Protein 4BGJ (pdb70)

B-factor: mean 74.87, std 18.98, range [46.46, 148.09]

Solvent-accessible surface area: 6848 Å² total; per-residue (Å²): 165,80,59,0,46,27,8,57,8,43,0,58,108,12,54,92,41,117,111,79,38,27,5,0,0,0,56,3,77,30,70,24,138,109,140,89,56,69,144,54,47,8,102,28,116,8,88,12,0,25,37,0,29,66,78,0,40,149,164,66,33,77,10,122,74,3,105,16,40,111,112,80,102,94,45,81,81,71,79,138,23,1,117,69,44,57,122,77,0,40,92,8,0,72,82,0,3,113,40,115,67,0,34,96,6,101,48,0,3,61,0,0,32,66,191,110,8,118

Nearest PDB structures (foldseek):
  4bgj-assembly1_A  TM=1.009E+00  e=4.489E-23  Homo sapiens
  4pqp-assembly3_C  TM=9.888E-01  e=1.144E-15  Homo sapiens
  4pqp-assembly2_B  TM=9.852E-01  e=3.452E-15  Homo sapiens
  4pqp-assembly1_A  TM=9.563E-01  e=9.519E-16  Homo sapiens
  3iq2-assembly2_B  TM=7.621E-01  e=2.137E-06  Homo sapiens

Foldseek 3Di:
DFFLLQKAKAQPFWDPPPVPAIWTKMKIWHRPDDVGTDIDIATHHPQLLVLLQVVCCVVPNHDPVADQPDDDPPDDPDRVVCVVCRVSSRVNLNVQSNPPSCRPPPSNVVVGDPDNSD

InterPro domains:
  IPR001683 Phox homology [PF00787] (605-685)
  IPR001683 Phox homology [PS50195] (570-690)
  IPR001683 Phox homology [SM00312] (567-686)
  IPR003114 Phox-associated domain [PF02194] (130-298)
  IPR003114 Phox-associated domain [PS51207] (130-304)
  IPR003114 Phox-associated domain [SM00313] (130-304)
  IPR013937 Sortin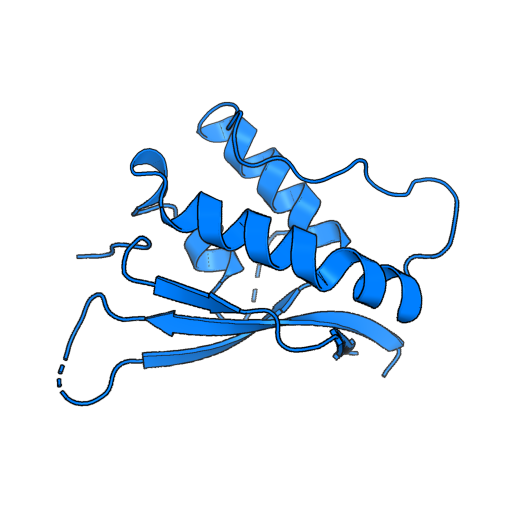g nexin, C-terminal [PF08628] (807-910)
  IPR016137 RGS domain [PF00615] (337-464)
  IPR016137 RGS domain [PS50132] (336-468)
  IPR016137 RGS domain [SM00315] (336-468)
  IPR036305 RGS domain superfamily [SSF48097] (328-473)
  IPR036871 PX domain superfamily [G3DSA:3.30.1520.10] (557-702)
  IPR036871 PX domain superfamily [SSF64268] (557-691)
  IPR037436 Sorting nexin-14, PX domain [cd06877] (564-686)
  IPR037892 SNX14, RGS domain [cd08722] (340-466)
  IPR044926 RGS, subdomain 2 [G3DSA:1.10.167.10] (323-478)

Structure (mmCIF, N/CA/C/O backbone):
data_4BGJ
#
_entry.id   4BGJ
#
_cell.length_a   88.611
_cell.length_b   88.611
_cell.length_c   73.082
_cell.angle_alpha   90.00
_cell.angle_beta   90.00
_cell.angle_gamma   90.00
#
_symmetry.space_group_name_H-M   'I 41'
#
loop_
_entity.id
_entity.type
_entity.pdbx_description
1 polymer 'SORTING NEXIN-14'
2 water water
#
loop_
_atom_site.group_PDB
_atom_site.id
_atom_site.type_symbol
_atom_site.label_atom_id
_atom_site.label_alt_id
_atom_site.label_comp_id
_atom_site.label_asym_id
_atom_site.label_entity_id
_atom_site.label_seq_id
_atom_site.pdbx_PDB_ins_code
_atom_site.Cartn_x
_atom_site.Cartn_y
_atom_site.Cartn_z
_atom_site.occupancy
_atom_site.B_iso_or_equiv
_atom_site.auth_seq_id
_atom_site.auth_comp_id
_atom_site.auth_asym_id
_atom_site.auth_atom_id
_atom_site.pdbx_PDB_model_num
ATOM 1 N N . PRO A 1 4 ? 7.190 14.119 -8.015 1.00 101.39 506 PRO A N 1
ATOM 2 C CA . PRO A 1 4 ? 8.385 13.902 -8.840 1.00 105.07 506 PRO A CA 1
ATOM 3 C C . PRO A 1 4 ? 8.960 12.487 -8.674 1.00 106.49 506 PRO A C 1
ATOM 4 O O . PRO A 1 4 ? 9.556 12.179 -7.639 1.00 110.46 506 PRO A O 1
ATOM 8 N N . ARG A 1 5 ? 8.786 11.641 -9.691 1.00 90.71 507 ARG A N 1
ATOM 9 C CA . ARG A 1 5 ? 9.090 10.212 -9.563 1.00 86.29 507 ARG A CA 1
ATOM 10 C C . ARG A 1 5 ? 10.578 9.905 -9.368 1.00 82.96 507 ARG A C 1
ATOM 11 O O . ARG A 1 5 ? 11.431 10.416 -10.097 1.00 77.10 507 ARG A O 1
ATOM 19 N N . ASN A 1 6 ? 10.860 9.040 -8.392 1.00 78.32 508 ASN A N 1
ATOM 20 C CA . ASN A 1 6 ? 12.221 8.648 -8.041 1.00 75.01 508 ASN A CA 1
ATOM 21 C C . ASN A 1 6 ? 12.279 7.182 -7.597 1.00 68.54 508 ASN A C 1
ATOM 22 O O . ASN A 1 6 ? 11.943 6.853 -6.456 1.00 65.34 508 ASN A O 1
ATOM 27 N N . LEU A 1 7 ? 12.733 6.309 -8.492 1.00 67.66 509 LEU A N 1
ATOM 28 C CA . LEU A 1 7 ? 12.724 4.870 -8.222 1.00 68.63 509 LEU A CA 1
ATOM 29 C C . LEU A 1 7 ? 13.741 4.456 -7.154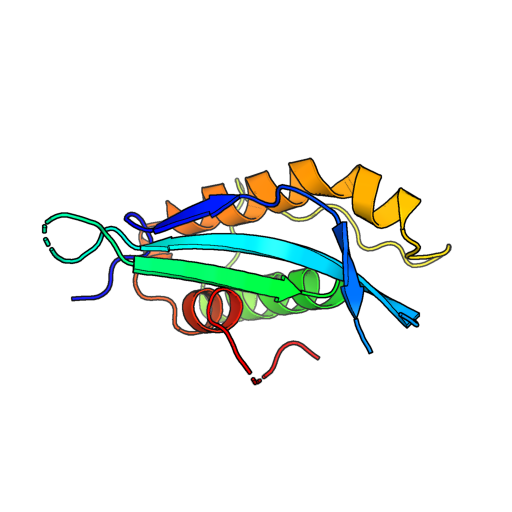 1.00 72.10 509 LEU A C 1
ATOM 30 O O . LEU A 1 7 ? 13.594 3.407 -6.524 1.00 71.74 509 LEU A O 1
ATOM 35 N N . ALA A 1 8 ? 14.750 5.289 -6.923 1.00 72.93 510 ALA A N 1
ATOM 36 C CA . ALA A 1 8 ? 15.706 5.040 -5.839 1.00 73.77 510 ALA A CA 1
ATOM 37 C C . ALA A 1 8 ? 15.022 5.051 -4.476 1.00 72.68 510 ALA A C 1
ATOM 38 O O . ALA A 1 8 ? 15.546 4.485 -3.517 1.00 71.92 510 ALA A O 1
ATOM 40 N N . ALA A 1 9 ? 13.864 5.707 -4.393 1.00 71.55 511 ALA A N 1
ATOM 41 C CA . ALA A 1 9 ? 13.057 5.705 -3.179 1.00 75.34 511 ALA A CA 1
ATOM 42 C C . ALA A 1 9 ? 12.001 4.591 -3.187 1.00 74.78 511 ALA A C 1
ATOM 43 O O . ALA A 1 9 ? 11.060 4.629 -2.392 1.00 73.57 511 ALA A O 1
ATOM 45 N N . TRP A 1 10 ? 12.153 3.614 -4.085 1.00 70.47 512 TRP A N 1
ATOM 46 C CA . TRP A 1 10 ? 11.302 2.420 -4.101 1.00 67.83 512 TRP A CA 1
ATOM 47 C C . TRP A 1 10 ? 12.107 1.233 -3.584 1.00 70.65 512 TRP A C 1
ATOM 48 O O . TRP A 1 10 ? 13.189 0.955 -4.091 1.00 79.92 512 TRP A O 1
ATOM 59 N N . LYS A 1 11 ? 11.577 0.534 -2.585 1.00 68.78 513 LYS A N 1
ATOM 60 C CA . LYS A 1 11 ? 12.202 -0.674 -2.068 1.00 66.98 513 LYS A CA 1
ATOM 61 C C . LYS A 1 11 ? 11.373 -1.851 -2.561 1.00 65.17 513 LYS A C 1
ATOM 62 O O . LYS A 1 11 ? 10.145 -1.814 -2.475 1.00 61.90 513 LYS A O 1
ATOM 64 N N . ILE A 1 12 ? 12.031 -2.886 -3.086 1.00 53.76 514 ILE A N 1
ATOM 65 C CA . ILE A 1 12 ? 11.325 -4.101 -3.493 1.00 52.40 514 ILE A CA 1
ATOM 66 C C . ILE A 1 12 ? 11.954 -5.347 -2.927 1.00 53.03 514 ILE A C 1
ATOM 67 O O . ILE A 1 12 ? 13.137 -5.371 -2.595 1.00 57.06 514 ILE A O 1
ATOM 72 N N . SER A 1 13 ? 11.154 -6.403 -2.872 1.00 55.46 515 SER A N 1
ATOM 73 C CA . SER A 1 13 ? 11.657 -7.725 -2.548 1.00 55.69 515 SER A CA 1
ATOM 74 C C . SER A 1 13 ? 10.814 -8.761 -3.267 1.00 55.78 515 SER A C 1
ATOM 75 O O . SER A 1 13 ? 9.671 -8.495 -3.633 1.00 65.16 515 SER A O 1
ATOM 78 N N . ILE A 1 14 ? 11.399 -9.937 -3.467 1.00 54.75 516 ILE A N 1
ATOM 79 C CA . ILE A 1 14 ? 10.709 -11.079 -4.038 1.00 52.81 516 ILE A CA 1
ATOM 80 C C . ILE A 1 14 ? 10.636 -12.160 -2.957 1.00 51.77 516 ILE A C 1
ATOM 81 O O . ILE A 1 14 ? 11.528 -13.005 -2.864 1.00 61.11 516 ILE A O 1
ATOM 86 N N . PRO A 1 15 ? 9.592 -12.124 -2.113 1.00 48.72 517 PRO A N 1
ATOM 87 C CA . PRO A 1 15 ? 9.581 -12.996 -0.923 1.00 51.74 517 PRO A CA 1
ATOM 88 C C . PRO A 1 15 ? 9.291 -14.461 -1.231 1.00 56.66 517 PRO A C 1
ATOM 89 O O . PRO A 1 15 ? 9.679 -15.334 -0.459 1.00 63.63 517 PRO A O 1
ATOM 93 N N . TYR A 1 16 ? 8.639 -14.728 -2.357 1.00 55.54 518 TYR A N 1
ATOM 94 C CA . TYR A 1 16 ? 8.324 -16.100 -2.740 1.00 57.66 518 TYR A CA 1
ATOM 95 C C . TYR A 1 16 ? 7.921 -16.209 -4.196 1.00 57.10 518 TYR A C 1
ATOM 96 O O . TYR A 1 16 ? 7.700 -15.202 -4.869 1.00 51.93 518 TYR A O 1
ATOM 105 N N . VAL A 1 17 ? 7.835 -17.453 -4.657 1.00 57.12 519 VAL A N 1
ATOM 106 C CA . VAL A 1 17 ? 7.333 -17.791 -5.982 1.00 56.97 519 VAL A CA 1
ATOM 107 C C . VAL A 1 17 ? 5.913 -18.334 -5.842 1.00 55.04 519 VAL A C 1
ATOM 108 O O . VAL A 1 17 ? 5.643 -19.120 -4.943 1.00 61.40 519 VAL A O 1
ATOM 112 N N . ASP A 1 18 ? 5.023 -17.921 -6.741 1.00 56.04 520 ASP A N 1
ATOM 113 C CA . ASP A 1 18 ? 3.593 -18.255 -6.666 1.00 59.53 520 ASP A CA 1
ATOM 114 C C . ASP A 1 18 ? 3.196 -18.887 -8.002 1.00 59.25 520 ASP A C 1
ATOM 115 O O . ASP A 1 18 ? 4.076 -19.194 -8.803 1.00 63.71 520 ASP A O 1
ATOM 120 N N . PHE A 1 19 ? 1.893 -19.086 -8.232 1.00 69.54 521 PHE A N 1
ATOM 121 C CA . PHE A 1 19 ? 1.349 -19.541 -9.535 1.00 79.90 521 PHE A CA 1
ATOM 122 C C . PHE A 1 19 ? 0.205 -18.641 -10.040 1.00 85.81 521 PHE A C 1
ATOM 123 O O . PHE A 1 19 ? -0.575 -18.130 -9.240 1.00 89.20 521 PHE A O 1
ATOM 131 N N . PHE A 1 20 ? 0.111 -18.464 -11.362 1.00 90.05 522 PHE A N 1
ATOM 132 C CA . PHE A 1 20 ? -0.956 -17.661 -11.998 1.00 96.48 522 PHE A CA 1
ATOM 133 C C . PHE A 1 20 ? -1.718 -18.478 -13.042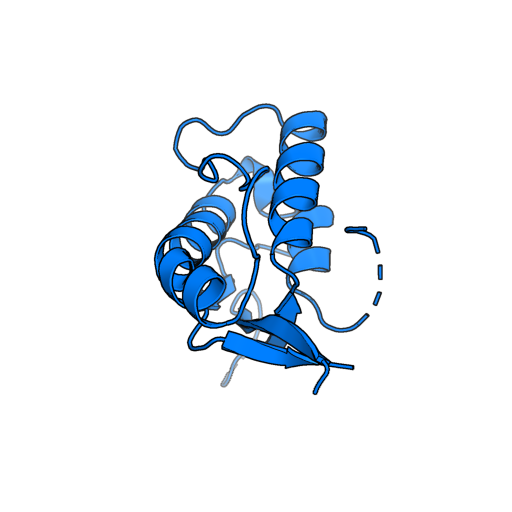 1.00 102.63 522 PHE A C 1
ATOM 134 O O . PHE A 1 20 ? -1.366 -19.628 -13.316 1.00 81.84 522 PHE A O 1
ATOM 136 N N . GLU A 1 21 ? -2.760 -17.865 -13.614 1.00 124.30 523 GLU A N 1
ATOM 137 C CA . GLU A 1 21 ? -3.610 -18.475 -14.656 1.00 120.62 523 GLU A CA 1
ATOM 138 C C . GLU A 1 21 ? -4.286 -19.762 -14.190 1.00 117.55 523 GLU A C 1
ATOM 139 O O . GLU A 1 21 ? -5.203 -19.730 -13.371 1.00 113.22 523 GLU A O 1
ATOM 141 N N . GLU A 1 32 ? -3.796 -21.804 -11.505 1.00 145.88 534 GLU A N 1
ATOM 142 C CA . GLU A 1 32 ? -2.624 -22.541 -11.037 1.00 135.91 534 GLU A CA 1
ATOM 143 C C . GLU A 1 32 ? -1.978 -23.352 -12.174 1.00 132.27 534 GLU A C 1
ATOM 144 O O . GLU A 1 32 ? -2.123 -24.575 -12.225 1.00 124.10 534 GLU A O 1
ATOM 146 N N . ARG A 1 33 ? -1.267 -22.662 -13.073 1.00 126.23 535 ARG A N 1
ATOM 147 C CA . ARG A 1 33 ? -0.622 -23.297 -14.236 1.00 110.99 535 ARG A CA 1
ATOM 148 C C . ARG A 1 33 ? 0.798 -22.769 -14.519 1.00 101.90 535 ARG A C 1
ATOM 149 O O . ARG A 1 33 ? 1.721 -23.567 -14.677 1.00 101.02 535 ARG A O 1
ATOM 151 N N . ILE A 1 34 ? 0.972 -21.444 -14.590 1.00 93.85 536 ILE A N 1
ATOM 152 C CA . ILE A 1 34 ? 2.290 -20.829 -14.858 1.00 91.45 536 ILE A CA 1
ATOM 153 C C . ILE A 1 34 ? 2.930 -20.252 -13.590 1.00 80.92 536 ILE A C 1
ATOM 154 O O . ILE A 1 34 ? 2.295 -19.466 -12.895 1.00 83.39 536 ILE A O 1
ATOM 156 N N . PRO A 1 35 ? 4.192 -20.629 -13.286 1.00 83.39 537 PRO A N 1
ATOM 157 C CA . PRO A 1 35 ? 4.877 -20.069 -12.109 1.00 71.49 537 PRO A CA 1
ATOM 158 C C . PRO A 1 35 ? 5.387 -18.647 -12.319 1.00 73.17 537 PRO A C 1
ATOM 159 O O . PRO A 1 35 ? 5.815 -18.294 -13.427 1.00 63.90 537 PRO A O 1
ATOM 163 N N . VAL A 1 36 ? 5.342 -17.846 -11.250 1.00 67.04 538 VAL A N 1
ATOM 164 C CA . VAL A 1 36 ? 5.688 -16.429 -11.316 1.00 56.24 538 VAL A CA 1
ATOM 165 C C . VAL A 1 36 ? 6.353 -15.939 -10.044 1.00 55.99 538 VAL A C 1
ATOM 166 O O . VAL A 1 36 ? 6.072 -16.424 -8.955 1.00 64.96 538 VAL A O 1
ATOM 170 N N . PHE A 1 37 ? 7.228 -14.956 -10.200 1.00 52.29 539 PHE A N 1
ATOM 171 C CA . PHE A 1 37 ? 7.818 -14.281 -9.073 1.00 53.73 539 PHE A CA 1
ATOM 172 C C . PHE A 1 37 ? 6.830 -13.258 -8.537 1.00 60.72 539 PHE A C 1
ATOM 173 O O . PHE A 1 37 ? 6.248 -12.495 -9.303 1.00 57.08 539 PHE A O 1
ATOM 181 N N . CYS A 1 38 ? 6.657 -13.240 -7.221 1.00 53.85 540 CYS A N 1
ATOM 182 C CA . CYS A 1 38 ? 5.823 -12.251 -6.572 1.00 50.66 540 CYS A CA 1
ATOM 183 C C . CYS A 1 38 ? 6.731 -11.156 -6.087 1.00 53.39 540 CYS A C 1
ATOM 184 O O . CYS A 1 38 ? 7.585 -11.409 -5.254 1.00 57.90 540 CYS A O 1
ATOM 187 N N . ILE A 1 39 ? 6.545 -9.942 -6.600 1.00 57.48 541 ILE A N 1
ATOM 188 C CA . ILE A 1 39 ? 7.399 -8.810 -6.249 1.00 55.38 541 ILE A CA 1
ATOM 189 C C . ILE A 1 39 ? 6.600 -7.864 -5.361 1.00 58.96 541 ILE A C 1
ATOM 190 O O . ILE A 1 39 ? 5.583 -7.317 -5.799 1.00 60.96 541 ILE A O 1
ATOM 195 N N . ASP A 1 40 ? 7.037 -7.709 -4.111 1.00 60.04 542 ASP A N 1
ATOM 196 C CA . ASP A 1 40 ? 6.468 -6.710 -3.201 1.00 61.82 542 ASP A CA 1
ATOM 197 C C . ASP A 1 40 ? 7.153 -5.390 -3.505 1.00 62.24 542 ASP A C 1
ATOM 198 O O . ASP A 1 40 ? 8.384 -5.324 -3.568 1.00 56.13 542 ASP A O 1
ATOM 203 N N . VAL A 1 41 ? 6.353 -4.344 -3.671 1.00 55.02 543 VAL A N 1
ATOM 204 C CA . VAL A 1 41 ? 6.876 -3.018 -3.924 1.00 56.87 543 VAL A CA 1
ATOM 205 C C . VAL A 1 41 ? 6.465 -2.068 -2.799 1.00 62.31 543 VAL A C 1
ATOM 206 O O . VAL A 1 41 ? 5.336 -2.138 -2.297 1.00 59.48 543 VAL A O 1
ATOM 210 N N . GLU A 1 42 ? 7.418 -1.234 -2.374 1.00 60.77 544 GLU A N 1
ATOM 211 C CA . GLU A 1 42 ? 7.177 -0.116 -1.453 1.00 66.51 544 GLU A CA 1
ATOM 212 C C . GLU A 1 42 ? 7.626 1.159 -2.149 1.00 65.01 544 GLU A C 1
ATOM 213 O O . GLU A 1 42 ? 8.732 1.209 -2.686 1.00 62.91 544 GLU A O 1
ATOM 219 N N . ARG A 1 43 ? 6.781 2.184 -2.124 1.00 66.89 545 ARG A N 1
ATOM 220 C CA . ARG A 1 43 ? 7.071 3.458 -2.781 1.00 68.77 545 ARG A CA 1
ATOM 221 C C . ARG A 1 43 ? 7.208 4.593 -1.754 1.00 72.27 545 ARG A C 1
ATOM 222 O O . ARG A 1 43 ? 6.212 4.998 -1.142 1.00 71.36 545 ARG A O 1
ATOM 230 N N . ASN A 1 44 ? 8.435 5.095 -1.570 1.00 79.64 546 ASN A N 1
ATOM 231 C CA . ASN A 1 44 ? 8.736 6.103 -0.536 1.00 92.41 546 ASN A CA 1
ATOM 232 C C . ASN A 1 44 ? 9.097 7.483 -1.099 1.00 104.00 546 ASN A C 1
ATOM 233 O O . ASN A 1 44 ? 9.683 8.306 -0.394 1.00 110.16 546 ASN A O 1
ATOM 238 N N . ASP A 1 45 ? 8.739 7.746 -2.354 1.00 107.25 547 ASP A N 1
ATOM 239 C CA . ASP A 1 45 ? 9.027 9.047 -2.968 1.00 106.28 547 ASP A CA 1
ATOM 240 C C . ASP A 1 45 ? 7.875 10.052 -2.793 1.00 111.31 547 ASP A C 1
ATOM 241 O O . ASP A 1 45 ? 7.751 10.993 -3.580 1.00 106.05 547 ASP A O 1
ATOM 246 N N . ARG A 1 46 ? 7.051 9.852 -1.756 1.00 120.02 548 ARG A N 1
ATOM 247 C CA . ARG A 1 46 ? 5.873 10.694 -1.479 1.00 126.05 548 ARG A CA 1
ATOM 248 C C . ARG A 1 46 ? 5.537 10.721 0.030 1.00 129.72 548 ARG A C 1
ATOM 249 O O . ARG A 1 46 ? 6.351 10.307 0.857 1.00 132.39 548 ARG A O 1
ATOM 257 N N . ARG A 1 47 ? 4.349 11.227 0.376 1.00 130.15 549 ARG A N 1
ATOM 258 C CA . ARG A 1 47 ? 3.829 11.207 1.752 1.00 130.03 549 ARG A CA 1
ATOM 259 C C . ARG A 1 47 ? 4.707 11.997 2.720 1.00 121.57 549 ARG A C 1
ATOM 260 O O . ARG A 1 47 ? 4.202 12.714 3.584 1.00 104.08 549 ARG A O 1
ATOM 262 N N . HIS A 1 51 ? 1.431 9.768 6.802 1.00 131.76 553 HIS A N 1
ATOM 263 C CA . HIS A 1 51 ? 2.640 9.081 7.248 1.00 139.30 553 HIS A CA 1
ATOM 264 C C . HIS A 1 51 ? 3.006 7.885 6.352 1.00 140.01 553 HIS A C 1
ATOM 265 O O . HIS A 1 51 ? 3.956 7.965 5.570 1.00 132.02 553 HIS A O 1
ATOM 267 N N . GLU A 1 52 ? 2.240 6.797 6.456 1.00 143.18 554 GLU A N 1
ATOM 268 C CA . GLU A 1 52 ? 2.573 5.523 5.795 1.00 141.27 554 GLU A CA 1
ATOM 269 C C . GLU A 1 52 ? 2.686 5.636 4.265 1.00 141.08 554 GLU A C 1
ATOM 270 O O . GLU A 1 52 ? 1.885 6.328 3.632 1.00 148.09 554 GLU A O 1
ATOM 272 N N . PRO A 1 53 ? 3.686 4.955 3.670 1.00 131.42 555 PRO A N 1
ATOM 273 C CA . PRO A 1 53 ? 3.907 4.968 2.219 1.00 122.41 555 PRO A CA 1
ATOM 274 C C . PRO A 1 53 ? 3.023 3.982 1.435 1.00 106.22 555 PRO A C 1
ATOM 275 O O . PRO A 1 53 ? 2.236 3.244 2.027 1.00 100.64 555 PRO A O 1
ATOM 279 N N . GLU A 1 54 ? 3.174 3.980 0.112 1.00 88.96 556 GLU A N 1
ATOM 280 C CA . GLU A 1 54 ? 2.349 3.169 -0.787 1.00 74.89 556 GLU A CA 1
ATOM 281 C C . GLU A 1 54 ? 2.979 1.801 -1.009 1.00 68.65 556 GLU A C 1
ATOM 282 O O . GLU A 1 54 ? 4.201 1.679 -1.081 1.00 64.95 556 GLU A O 1
ATOM 288 N N . HIS A 1 55 ? 2.155 0.765 -1.133 1.00 63.87 557 HIS A N 1
ATOM 289 C CA . HIS A 1 55 ? 2.691 -0.588 -1.308 1.00 69.06 557 HIS A CA 1
ATOM 290 C C . HIS A 1 55 ? 1.710 -1.547 -1.996 1.00 61.78 557 HIS A C 1
ATOM 291 O O . HIS A 1 55 ? 0.487 -1.445 -1.846 1.00 63.91 557 HIS A O 1
ATOM 298 N N . TRP A 1 56 ? 2.264 -2.475 -2.766 1.00 59.74 558 TRP A N 1
ATOM 299 C CA . TR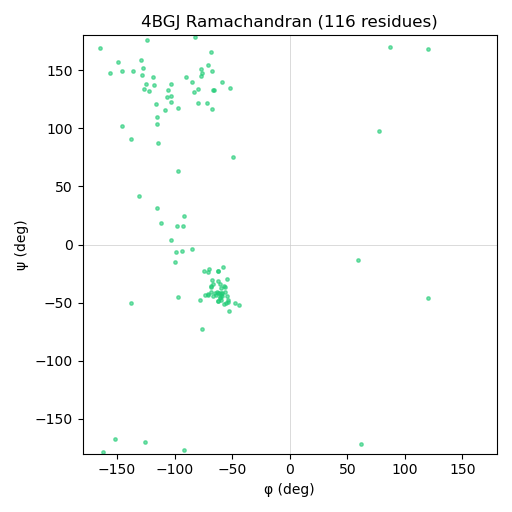P A 1 56 ? 1.454 -3.384 -3.560 1.00 65.73 558 TRP A CA 1
ATOM 300 C C . TRP A 1 56 ? 2.310 -4.566 -3.959 1.00 59.57 558 TRP A C 1
ATOM 301 O O . TRP A 1 56 ? 3.468 -4.634 -3.571 1.00 52.65 558 TRP A O 1
ATOM 312 N N . SER A 1 57 ? 1.733 -5.494 -4.722 1.00 63.38 559 SER A N 1
ATOM 313 C CA . SER A 1 57 ? 2.472 -6.646 -5.251 1.00 57.69 559 SER A CA 1
ATOM 314 C C . SER A 1 57 ? 2.294 -6.755 -6.759 1.00 57.71 559 SER A C 1
ATOM 315 O O . SER A 1 57 ? 1.271 -6.346 -7.303 1.00 60.22 559 SER A O 1
ATOM 318 N N . VAL A 1 58 ? 3.293 -7.321 -7.425 1.00 64.17 560 VAL A N 1
ATOM 319 C CA . VAL A 1 58 ? 3.215 -7.602 -8.855 1.00 62.55 560 VAL A CA 1
ATOM 320 C C . VAL A 1 58 ? 3.773 -8.991 -9.090 1.00 59.18 560 VAL A C 1
ATOM 321 O O . VAL A 1 58 ? 4.680 -9.432 -8.381 1.00 66.27 560 VAL A O 1
ATOM 325 N N . TYR A 1 59 ? 3.241 -9.654 -10.105 1.00 54.54 561 TYR A N 1
ATOM 326 C CA . TYR A 1 59 ? 3.628 -11.007 -10.459 1.00 52.54 561 TYR A CA 1
ATOM 327 C C . TYR A 1 59 ? 4.264 -11.007 -11.841 1.00 52.95 561 TYR A C 1
ATOM 328 O O . TYR A 1 59 ? 3.636 -10.600 -12.811 1.00 56.40 561 TYR A O 1
ATOM 337 N N . ARG A 1 60 ? 5.509 -11.466 -11.923 1.00 54.63 562 ARG A N 1
ATOM 338 C CA . ARG A 1 60 ? 6.237 -11.489 -13.174 1.00 57.48 562 ARG A CA 1
ATOM 339 C C . ARG A 1 60 ? 6.765 -12.874 -13.514 1.00 59.21 562 ARG A C 1
ATOM 340 O O . ARG A 1 60 ? 7.287 -13.590 -12.657 1.00 52.97 562 ARG A O 1
ATOM 348 N N . ARG A 1 61 ? 6.640 -13.231 -14.786 1.00 56.53 563 ARG A N 1
ATOM 349 C CA . ARG A 1 61 ? 7.178 -14.480 -15.284 1.00 56.40 563 ARG A CA 1
ATOM 350 C C . ARG A 1 61 ? 8.684 -14.375 -15.479 1.00 56.71 563 ARG A C 1
ATOM 351 O O . ARG A 1 61 ? 9.230 -13.296 -15.725 1.00 52.40 563 ARG A O 1
ATOM 359 N N . TYR A 1 62 ? 9.347 -15.514 -15.343 1.00 57.62 564 TYR A N 1
ATOM 360 C CA . TYR A 1 62 ? 10.778 -15.629 -15.572 1.00 57.28 564 TYR A CA 1
ATOM 361 C C . TYR A 1 62 ? 11.196 -14.886 -16.836 1.00 56.63 564 TYR A C 1
ATOM 362 O O . TYR A 1 62 ? 12.099 -14.059 -16.795 1.00 58.95 564 TYR A O 1
ATOM 371 N N . LEU A 1 63 ? 10.521 -15.169 -17.951 1.00 60.21 565 LEU A N 1
ATOM 372 C CA . LEU A 1 63 ? 10.884 -14.577 -19.241 1.00 60.61 565 LEU A CA 1
ATOM 373 C C . LEU A 1 63 ? 10.754 -13.050 -19.263 1.00 62.30 565 LEU A C 1
ATOM 374 O O . LEU A 1 63 ? 11.506 -12.371 -19.967 1.00 66.72 565 LEU A O 1
ATOM 379 N N . GLU A 1 64 ? 9.813 -12.508 -18.496 1.00 55.34 566 GLU A N 1
ATOM 380 C CA . GLU A 1 64 ? 9.606 -11.054 -18.479 1.00 51.88 566 GLU A CA 1
ATOM 381 C C . GLU A 1 64 ? 10.838 -10.275 -18.010 1.00 51.18 566 GLU A C 1
ATOM 382 O O . GLU A 1 64 ? 11.106 -9.187 -18.499 1.00 57.23 566 GLU A O 1
ATOM 388 N N . PHE A 1 65 ? 11.596 -10.844 -17.078 1.00 57.41 567 PHE A N 1
ATOM 389 C CA . PHE A 1 65 ? 12.850 -10.234 -16.613 1.00 52.06 567 PHE A CA 1
ATOM 390 C C . PHE A 1 65 ? 13.860 -10.051 -17.758 1.00 55.80 567 PHE A C 1
ATOM 391 O O . PHE A 1 65 ? 14.526 -9.025 -17.858 1.00 60.87 567 PHE A O 1
ATOM 399 N N . TYR A 1 66 ? 13.962 -11.048 -18.626 1.00 52.86 568 TYR A N 1
ATOM 400 C CA . TYR A 1 66 ? 14.901 -10.990 -19.750 1.00 56.38 568 TYR A CA 1
ATOM 401 C C . TYR A 1 66 ? 14.506 -9.950 -20.798 1.00 61.46 568 TYR A C 1
ATOM 402 O O . TYR A 1 66 ? 15.368 -9.264 -21.383 1.00 62.24 568 TYR A O 1
ATOM 411 N N . VAL A 1 67 ? 13.202 -9.814 -21.006 1.00 59.72 569 VAL A N 1
ATOM 412 C CA . VAL A 1 67 ? 12.685 -8.771 -21.878 1.00 63.27 569 VAL A CA 1
ATOM 413 C C . VAL A 1 67 ? 12.992 -7.402 -21.265 1.00 62.06 569 VAL A C 1
ATOM 414 O O . VAL A 1 67 ? 13.388 -6.481 -21.980 1.00 66.49 569 VAL A O 1
ATOM 418 N N . LEU A 1 68 ? 12.829 -7.276 -19.948 1.00 54.30 570 LEU A N 1
ATOM 419 C CA . LEU A 1 68 ? 13.115 -6.007 -19.264 1.00 58.68 570 LEU A CA 1
ATOM 420 C C . LEU A 1 68 ? 14.575 -5.629 -19.476 1.00 59.32 570 LEU A C 1
ATOM 421 O O . LEU A 1 68 ? 14.883 -4.494 -19.832 1.00 61.95 570 LEU A O 1
ATOM 426 N N . GLU A 1 69 ? 15.462 -6.598 -19.261 1.00 56.56 571 GLU A N 1
ATOM 427 C CA . GLU A 1 69 ? 16.896 -6.394 -19.427 1.00 59.06 571 GLU A CA 1
ATOM 428 C C . GLU A 1 69 ? 17.220 -6.004 -20.867 1.00 62.01 571 GLU A C 1
ATOM 429 O O . GLU A 1 69 ? 17.977 -5.066 -21.104 1.00 63.38 571 GLU A O 1
ATOM 435 N N . SER A 1 70 ? 16.633 -6.714 -21.825 1.00 61.07 572 SER A N 1
ATOM 436 C CA . SER A 1 70 ? 16.840 -6.388 -23.236 1.00 65.19 572 SER A CA 1
ATOM 437 C C . SER A 1 70 ? 16.445 -4.951 -23.545 1.00 68.40 572 SER A C 1
ATOM 438 O O . SER A 1 70 ? 17.213 -4.196 -24.138 1.00 68.69 572 SER A O 1
ATOM 441 N N . LYS A 1 71 ? 15.236 -4.589 -23.130 1.00 75.35 573 LYS A N 1
ATOM 442 C CA . LYS A 1 71 ? 14.665 -3.282 -23.434 1.00 70.98 573 LYS A CA 1
ATOM 443 C C . LYS A 1 71 ? 15.389 -2.155 -22.719 1.00 66.72 573 LYS A C 1
ATOM 444 O O . LYS A 1 71 ? 15.621 -1.102 -23.305 1.00 71.16 573 LYS A O 1
ATOM 450 N N . LEU A 1 72 ? 15.742 -2.370 -21.456 1.00 59.21 574 LEU A N 1
ATOM 451 C CA . LEU A 1 72 ? 16.496 -1.369 -20.714 1.00 57.30 574 LEU A CA 1
ATOM 452 C C . LEU A 1 72 ? 17.850 -1.117 -21.350 1.00 65.34 574 LEU A C 1
ATOM 453 O O . LEU A 1 72 ? 18.228 0.036 -21.564 1.00 73.23 574 LEU A O 1
ATOM 458 N N . THR A 1 73 ? 18.580 -2.189 -21.659 1.00 67.88 575 THR A N 1
ATOM 459 C CA . THR A 1 73 ? 19.938 -2.044 -22.189 1.00 71.83 575 THR A CA 1
ATOM 460 C C . THR A 1 73 ? 19.903 -1.400 -23.579 1.00 74.10 575 THR A C 1
ATOM 461 O O . THR A 1 73 ? 20.804 -0.644 -23.933 1.00 76.71 575 THR A O 1
ATOM 465 N N . GLU A 1 74 ? 18.860 -1.692 -24.357 1.00 73.26 576 GLU A N 1
ATOM 466 C CA . GLU A 1 74 ? 18.680 -1.071 -25.667 1.00 72.01 576 GLU A CA 1
ATOM 467 C C . GLU A 1 74 ? 18.563 0.442 -25.546 1.00 74.31 576 GLU A C 1
ATOM 468 O O . GLU A 1 74 ? 19.198 1.182 -26.295 1.00 82.96 576 GLU A O 1
ATOM 474 N N . PHE A 1 75 ? 17.753 0.895 -24.595 1.00 82.07 577 PHE A N 1
ATOM 475 C CA . PHE A 1 75 ? 17.503 2.318 -24.414 1.00 86.12 577 PHE A CA 1
ATOM 476 C C . PHE A 1 75 ? 18.655 3.016 -23.688 1.00 81.28 577 PHE A C 1
ATOM 477 O O . PHE A 1 75 ? 19.111 4.066 -24.132 1.00 93.62 577 PHE A O 1
ATOM 485 N N . HIS A 1 76 ? 19.121 2.426 -22.586 1.00 76.64 578 HIS A N 1
ATOM 486 C CA . HIS A 1 76 ? 20.102 3.065 -21.690 1.00 75.18 578 HIS A CA 1
ATOM 487 C C . HIS A 1 76 ? 21.550 2.596 -21.883 1.00 73.51 578 HIS A C 1
ATOM 488 O O . HIS A 1 76 ? 22.471 3.229 -21.386 1.00 74.70 578 HIS A O 1
ATOM 495 N N . GLY A 1 77 ? 21.756 1.484 -22.577 1.00 78.98 579 GLY A N 1
ATOM 496 C CA . GLY A 1 77 ? 23.078 0.858 -22.631 1.00 76.75 579 GLY A CA 1
ATOM 497 C C . GLY A 1 77 ? 23.256 -0.083 -21.458 1.00 72.77 579 GLY A C 1
ATOM 498 O O . GLY A 1 77 ? 22.447 -0.095 -20.528 1.00 75.06 579 GLY A O 1
ATOM 499 N N . ALA A 1 78 ? 24.324 -0.868 -21.490 1.00 68.73 580 ALA A N 1
ATOM 500 C CA . ALA A 1 78 ? 24.484 -1.955 -20.533 1.00 69.71 580 ALA A CA 1
ATOM 501 C C . ALA A 1 78 ? 24.782 -1.464 -19.113 1.00 72.37 580 ALA A C 1
ATOM 502 O O . ALA A 1 78 ? 25.305 -0.369 -18.915 1.00 77.97 580 ALA A O 1
ATOM 504 N N . PHE A 1 79 ? 24.430 -2.295 -18.135 1.00 74.35 581 PHE A N 1
ATOM 505 C CA . PHE A 1 79 ? 24.737 -2.047 -16.731 1.00 75.04 581 PHE A CA 1
ATOM 506 C C . PHE A 1 79 ? 25.689 -3.146 -16.272 1.00 68.92 581 PHE A C 1
ATOM 507 O O . PHE A 1 79 ? 25.266 -4.283 -16.070 1.00 65.78 581 PHE A O 1
ATOM 515 N N . PRO A 1 80 ? 26.986 -2.820 -16.134 1.00 72.23 582 PRO A N 1
ATOM 516 C CA . PRO A 1 80 ? 27.983 -3.819 -15.722 1.00 71.01 582 PRO A CA 1
ATOM 517 C C . PRO A 1 80 ? 27.660 -4.507 -14.398 1.00 72.82 582 PRO A C 1
ATOM 518 O O . PRO A 1 80 ? 27.844 -5.721 -14.267 1.00 75.77 582 PRO A O 1
ATOM 522 N N . ASP A 1 81 ? 27.175 -3.732 -13.431 1.00 73.82 583 ASP A N 1
ATOM 523 C CA . ASP A 1 81 ? 26.958 -4.235 -12.073 1.00 73.88 583 ASP A CA 1
ATOM 524 C C . ASP A 1 81 ? 25.619 -4.936 -11.877 1.00 71.79 583 ASP A C 1
ATOM 525 O O . ASP A 1 81 ? 25.362 -5.442 -10.791 1.00 80.70 583 ASP A O 1
ATOM 530 N N . ALA A 1 82 ? 24.769 -4.959 -12.907 1.00 69.72 584 ALA A N 1
ATOM 531 C CA . ALA A 1 82 ? 23.437 -5.566 -12.807 1.00 63.51 584 ALA A CA 1
ATOM 532 C C . ALA A 1 82 ? 23.111 -6.380 -14.050 1.00 64.65 584 ALA A C 1
ATOM 533 O O . ALA A 1 82 ? 22.562 -5.851 -15.017 1.00 68.69 584 ALA A O 1
ATOM 535 N N . GLN A 1 83 ? 23.448 -7.666 -14.009 1.00 67.04 585 GLN A N 1
ATOM 536 C CA . GLN A 1 83 ? 23.291 -8.567 -15.147 1.00 65.73 585 GLN A CA 1
ATOM 537 C C . GLN A 1 83 ? 22.495 -9.777 -14.706 1.00 62.36 585 GLN A C 1
ATOM 538 O O . GLN A 1 83 ? 22.756 -10.341 -13.646 1.00 67.32 585 GLN A O 1
ATOM 544 N N . LEU A 1 84 ? 21.511 -10.166 -15.507 1.00 54.88 586 LEU A N 1
ATOM 545 C CA . LEU A 1 84 ? 20.801 -11.410 -15.260 1.00 58.91 586 LEU A CA 1
ATOM 546 C C . LEU A 1 84 ? 21.704 -12.544 -15.702 1.00 59.50 586 LEU A C 1
ATOM 547 O O . LEU A 1 84 ? 22.461 -12.386 -16.651 1.00 72.59 586 LEU A O 1
ATOM 552 N N . PRO A 1 85 ? 21.624 -13.698 -15.025 1.00 72.74 587 PRO A N 1
ATOM 553 C CA . PRO A 1 85 ? 22.377 -14.856 -15.492 1.00 68.19 587 PRO A CA 1
ATOM 554 C C . PRO A 1 85 ? 21.806 -15.375 -16.809 1.00 81.06 587 PRO A C 1
ATOM 555 O O . PRO A 1 85 ? 20.694 -14.999 -17.183 1.00 86.33 587 PRO A O 1
ATOM 559 N N . SER A 1 86 ? 22.559 -16.230 -17.496 1.00 82.40 588 SER A N 1
ATOM 560 C CA . SER A 1 86 ? 22.123 -16.798 -18.775 1.00 93.54 588 SER A CA 1
ATOM 561 C C . SER A 1 86 ? 20.729 -17.425 -18.684 1.00 78.67 588 SER A C 1
ATOM 562 O O . SER A 1 86 ? 20.427 -18.149 -17.738 1.00 72.02 588 SER A O 1
ATOM 565 N N . LYS A 1 87 ? 19.894 -17.125 -19.674 1.00 73.37 589 LYS A N 1
ATOM 566 C CA . LYS A 1 87 ? 18.551 -17.677 -19.769 1.00 74.42 589 LYS A CA 1
ATOM 567 C C . LYS A 1 87 ? 18.644 -19.173 -20.007 1.00 77.72 589 LYS A C 1
ATOM 568 O O . LYS A 1 87 ? 19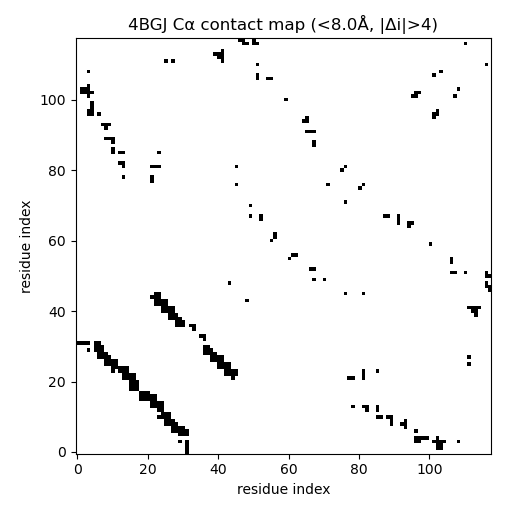.420 -19.617 -20.850 1.00 77.19 589 LYS A O 1
ATOM 574 N N . ARG A 1 88 ? 17.862 -19.945 -19.260 1.00 78.75 590 ARG A N 1
ATOM 575 C CA . ARG A 1 88 ? 17.786 -21.382 -19.478 1.00 87.62 590 ARG A CA 1
ATOM 576 C C . ARG A 1 88 ? 17.116 -21.670 -20.832 1.00 96.83 590 ARG A C 1
ATOM 577 O O . ARG A 1 88 ? 15.951 -21.322 -21.044 1.00 96.46 590 ARG A O 1
ATOM 585 N N . ILE A 1 89 ? 17.872 -22.291 -21.739 1.00 105.74 591 ILE A N 1
ATOM 586 C CA . ILE A 1 89 ? 17.375 -22.671 -23.067 1.00 110.26 591 ILE A CA 1
ATOM 587 C C . ILE A 1 89 ? 16.944 -24.137 -23.088 1.00 109.33 591 ILE A C 1
ATOM 588 O O . ILE A 1 89 ? 15.889 -24.464 -23.629 1.00 108.72 591 ILE A O 1
ATOM 590 N N . ILE A 1 90 ? 17.771 -25.011 -22.510 1.00 112.04 592 ILE A N 1
ATOM 591 C CA . ILE A 1 90 ? 17.432 -26.432 -22.339 1.00 116.87 592 ILE A CA 1
ATOM 592 C C . ILE A 1 90 ? 17.031 -26.705 -20.887 1.00 111.30 592 ILE A C 1
ATOM 593 O O . ILE A 1 90 ? 17.801 -26.438 -19.958 1.00 97.10 592 ILE A O 1
ATOM 595 N N . GLY A 1 91 ? 15.821 -27.229 -20.699 1.00 112.01 593 GLY A N 1
ATOM 596 C CA . GLY A 1 91 ? 15.315 -27.581 -19.371 1.00 112.28 593 GLY A CA 1
ATOM 597 C C . GLY A 1 91 ? 14.050 -26.826 -18.992 1.00 110.42 593 GLY A C 1
ATOM 598 O O . GLY A 1 91 ? 13.685 -25.850 -19.654 1.00 104.83 593 GLY A O 1
ATOM 599 N N . PRO A 1 92 ? 13.379 -27.265 -17.908 1.00 105.61 594 PRO A N 1
ATOM 600 C CA . PRO A 1 92 ? 12.102 -26.698 -17.488 1.00 95.07 594 PRO A CA 1
ATOM 601 C C . PRO A 1 92 ? 12.246 -25.445 -16.620 1.00 90.88 594 PRO A C 1
ATOM 602 O O . PRO A 1 92 ? 13.125 -25.382 -15.756 1.00 89.29 594 PRO A O 1
ATOM 606 N N . LYS A 1 93 ? 11.376 -24.464 -16.854 1.00 93.11 595 LYS A N 1
ATOM 607 C CA . LYS A 1 93 ? 11.275 -23.269 -16.009 1.00 88.98 595 LYS A CA 1
ATOM 608 C C . LYS A 1 93 ? 10.137 -23.491 -15.013 1.00 88.62 595 LYS A C 1
ATOM 609 O O . LYS A 1 93 ? 9.127 -22.778 -15.026 1.00 80.71 595 LYS A O 1
ATOM 615 N N . ASN A 1 94 ? 10.311 -24.502 -14.162 1.00 88.43 596 ASN A N 1
ATOM 616 C CA . ASN A 1 94 ? 9.286 -24.922 -13.202 1.00 78.26 596 ASN A CA 1
ATOM 617 C C . ASN A 1 94 ? 9.475 -24.210 -11.867 1.00 73.05 596 ASN A C 1
ATOM 618 O O . ASN A 1 94 ? 10.369 -23.371 -11.734 1.00 69.32 596 ASN A O 1
ATOM 623 N N . TYR A 1 95 ? 8.643 -24.554 -10.883 1.00 75.41 597 TYR A N 1
ATOM 624 C CA . TYR A 1 95 ? 8.684 -23.909 -9.565 1.00 70.26 597 TYR A CA 1
ATOM 625 C C . TYR A 1 95 ? 10.076 -23.938 -8.926 1.00 70.01 597 TYR A C 1
ATOM 626 O O . TYR A 1 95 ? 10.577 -22.910 -8.462 1.00 69.14 597 TYR A O 1
ATOM 635 N N . GLU A 1 96 ? 10.701 -25.109 -8.899 1.00 67.94 598 GLU A N 1
ATOM 636 C CA . GLU A 1 96 ? 11.964 -25.255 -8.185 1.00 72.64 598 GLU A CA 1
ATOM 637 C C . GLU A 1 96 ? 13.085 -24.465 -8.856 1.00 69.85 598 GLU A C 1
ATOM 638 O O . GLU A 1 96 ? 13.977 -23.967 -8.171 1.00 72.63 598 GLU A O 1
ATOM 644 N N . PHE A 1 97 ? 13.019 -24.307 -10.177 1.00 67.20 599 PHE A N 1
ATOM 645 C CA . PHE A 1 97 ? 14.008 -23.500 -10.884 1.00 63.18 599 PHE A CA 1
ATOM 646 C C . PHE A 1 97 ? 13.789 -22.008 -10.645 1.00 65.56 599 PHE A C 1
ATOM 647 O O . PHE A 1 97 ? 14.748 -21.258 -10.433 1.00 62.58 599 PHE A O 1
ATOM 655 N N . LEU A 1 98 ? 12.538 -21.562 -10.689 1.00 58.30 600 LEU A N 1
ATOM 656 C CA . LEU A 1 98 ? 12.258 -20.179 -10.318 1.00 61.36 600 LEU A CA 1
ATOM 657 C C . LEU A 1 98 ? 12.691 -19.932 -8.862 1.00 61.32 600 LEU A C 1
ATOM 658 O O . LEU A 1 98 ? 13.341 -18.936 -8.565 1.00 61.81 600 LEU A O 1
ATOM 663 N N . LYS A 1 99 ? 12.382 -20.865 -7.971 1.00 61.90 601 LYS A N 1
ATOM 664 C CA . LYS A 1 99 ? 12.810 -20.742 -6.579 1.00 68.58 601 LYS A CA 1
ATOM 665 C C . LYS A 1 99 ? 14.332 -20.572 -6.440 1.00 68.72 601 LYS A C 1
ATOM 666 O O . LYS A 1 99 ? 14.799 -19.824 -5.580 1.00 66.35 601 LYS A O 1
ATOM 672 N N . SER A 1 100 ? 15.093 -21.252 -7.294 1.00 66.07 602 SER A N 1
ATOM 673 C CA . SER A 1 100 ? 16.553 -21.202 -7.231 1.00 62.00 602 SER A CA 1
ATOM 674 C C . SER A 1 100 ? 17.114 -19.856 -7.687 1.00 65.92 602 SER A C 1
ATOM 675 O O . SER A 1 100 ? 18.220 -19.486 -7.306 1.00 67.90 602 SER A O 1
ATOM 678 N N . LYS A 1 101 ? 16.346 -19.133 -8.502 1.00 70.00 603 LYS A N 1
ATOM 679 C CA . LYS A 1 101 ? 16.771 -17.843 -9.051 1.00 60.14 603 LYS A CA 1
ATOM 680 C C . LYS A 1 101 ? 16.214 -16.634 -8.304 1.00 52.29 603 LYS A C 1
ATOM 681 O O . LYS A 1 101 ? 16.601 -15.506 -8.579 1.00 57.45 603 LYS A O 1
ATOM 687 N N . ARG A 1 102 ? 15.329 -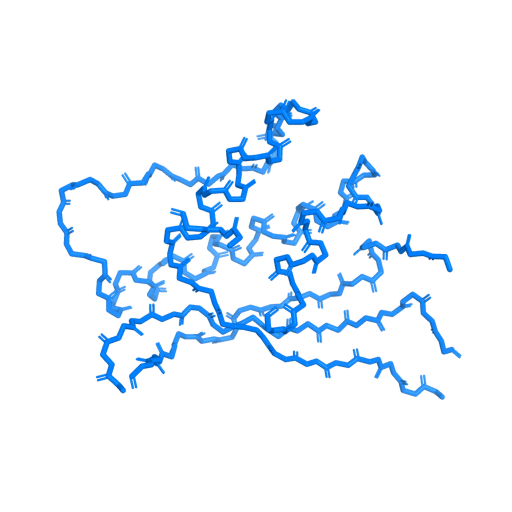16.866 -7.345 1.00 58.22 604 ARG A N 1
ATOM 688 C CA . ARG A 1 102 ? 14.655 -15.778 -6.617 1.00 57.14 604 ARG A CA 1
ATOM 689 C C . ARG A 1 102 ? 15.599 -14.689 -6.119 1.00 53.53 604 ARG A C 1
ATOM 690 O O . ARG A 1 102 ? 15.350 -13.498 -6.323 1.00 64.35 604 ARG A O 1
ATOM 698 N N . GLU A 1 103 ? 16.668 -15.098 -5.447 1.00 63.62 605 GLU A N 1
ATOM 699 C CA . GLU A 1 103 ? 17.574 -14.160 -4.774 1.00 59.61 605 GLU A CA 1
ATOM 700 C C . GLU A 1 103 ? 18.400 -13.358 -5.772 1.00 62.66 605 GLU A C 1
ATOM 701 O O . GLU A 1 103 ? 18.577 -12.149 -5.603 1.00 69.44 605 GLU A O 1
ATOM 707 N N . GLU A 1 104 ? 18.900 -14.019 -6.814 1.00 64.61 606 GLU A N 1
ATOM 708 C CA . GLU A 1 104 ? 19.608 -13.309 -7.884 1.00 63.27 606 GLU A CA 1
ATOM 709 C C . GLU A 1 104 ? 18.698 -12.269 -8.527 1.00 64.19 606 GLU A C 1
ATOM 710 O O . GLU A 1 104 ? 19.119 -11.136 -8.775 1.00 64.82 606 GLU A O 1
ATOM 716 N N . PHE A 1 105 ? 17.455 -12.666 -8.797 1.00 55.56 607 PHE A N 1
ATOM 717 C CA . PHE A 1 105 ? 16.496 -11.801 -9.488 1.00 52.96 607 PHE A CA 1
ATOM 718 C C . PHE A 1 105 ? 16.093 -10.631 -8.601 1.00 53.06 607 PHE A C 1
ATOM 719 O O . PHE A 1 105 ? 15.908 -9.515 -9.084 1.00 54.68 607 PHE A O 1
ATOM 727 N N . GLN A 1 106 ? 15.985 -10.882 -7.300 1.00 56.20 608 GLN A N 1
ATOM 728 C CA . GLN A 1 106 ? 15.715 -9.823 -6.333 1.00 55.11 608 GLN A CA 1
ATOM 729 C C . GLN A 1 106 ? 16.848 -8.806 -6.335 1.00 58.28 608 GLN A C 1
ATOM 730 O O . GLN A 1 106 ? 16.619 -7.598 -6.406 1.00 70.51 608 GLN A O 1
ATOM 736 N N . GLU A 1 107 ? 18.074 -9.304 -6.269 1.00 64.70 609 GLU A N 1
ATOM 737 C CA . GLU A 1 107 ? 19.251 -8.441 -6.256 1.00 69.66 609 GLU A CA 1
ATOM 738 C C . GLU A 1 107 ? 19.378 -7.623 -7.544 1.00 57.19 609 GLU A C 1
ATOM 739 O O . GLU A 1 107 ? 19.710 -6.440 -7.504 1.00 61.95 609 GLU A O 1
ATOM 745 N N . TYR A 1 108 ? 19.107 -8.255 -8.677 1.00 52.25 610 TYR A N 1
ATOM 746 C CA . TYR A 1 108 ? 19.135 -7.575 -9.975 1.00 56.24 610 TYR A CA 1
ATOM 747 C C . TYR A 1 108 ? 18.262 -6.309 -9.934 1.00 62.32 610 TYR A C 1
ATOM 748 O O . TYR A 1 108 ? 18.752 -5.196 -10.148 1.00 65.71 610 TYR A O 1
ATOM 757 N N . LEU A 1 109 ? 16.986 -6.479 -9.608 1.00 58.47 611 LEU A N 1
ATOM 758 C CA . LEU A 1 109 ? 16.050 -5.353 -9.533 1.00 59.57 611 LEU A CA 1
ATOM 759 C C . LEU A 1 109 ? 16.470 -4.277 -8.532 1.00 61.70 611 LEU A C 1
ATOM 760 O O . LEU A 1 109 ? 16.328 -3.087 -8.812 1.00 64.27 611 LEU A O 1
ATOM 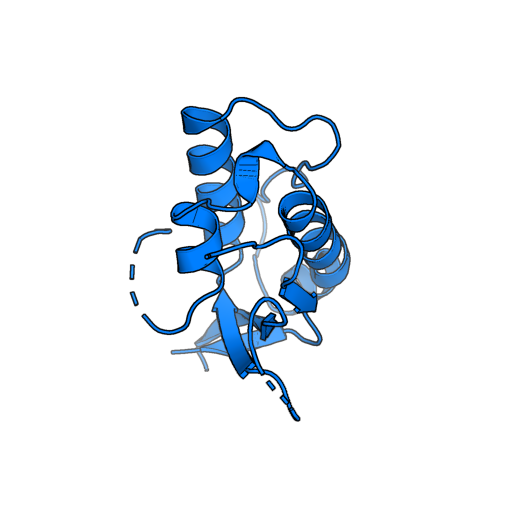765 N N . GLN A 1 110 ? 16.960 -4.687 -7.364 1.00 60.82 612 GLN A N 1
ATOM 766 C CA . GLN A 1 110 ? 17.342 -3.719 -6.316 1.00 63.74 612 GLN A CA 1
ATOM 767 C C . GLN A 1 110 ? 18.484 -2.822 -6.783 1.00 63.15 612 GLN A C 1
ATOM 768 O O . GLN A 1 110 ? 18.475 -1.619 -6.528 1.00 73.65 612 GLN A O 1
ATOM 774 N N . LYS A 1 111 ? 19.454 -3.420 -7.469 1.00 61.60 613 LYS A N 1
ATOM 775 C CA . LYS A 1 111 ? 20.572 -2.684 -8.053 1.00 71.28 613 LYS A CA 1
ATOM 776 C C . LYS A 1 111 ? 20.109 -1.722 -9.136 1.00 70.91 613 LYS A C 1
ATOM 777 O O . LYS A 1 111 ? 20.582 -0.592 -9.206 1.00 81.09 613 LYS A O 1
ATOM 783 N N . LEU A 1 112 ? 19.201 -2.181 -9.991 1.00 67.52 614 LEU A N 1
ATOM 784 C CA . LEU A 1 112 ? 18.618 -1.319 -11.016 1.00 64.78 614 LEU A CA 1
A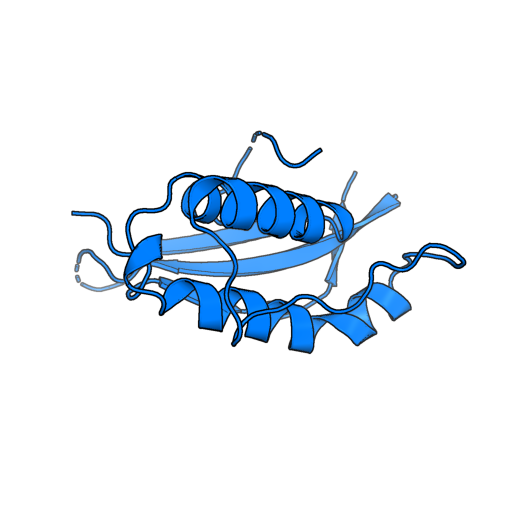TOM 785 C C . LEU A 1 112 ? 18.017 -0.052 -10.412 1.00 68.34 614 LEU A C 1
ATOM 786 O O . LEU A 1 112 ? 18.205 1.049 -10.935 1.00 70.97 614 LEU A O 1
ATOM 791 N N . LEU A 1 113 ? 17.294 -0.208 -9.309 1.00 67.62 615 LEU A N 1
ATOM 792 C CA . LEU A 1 113 ? 16.601 0.918 -8.690 1.00 69.23 615 LEU A CA 1
ATOM 793 C C . LEU A 1 113 ? 17.549 2.009 -8.214 1.00 69.42 615 LEU A C 1
ATOM 794 O O . LEU A 1 113 ? 17.141 3.163 -8.079 1.00 78.93 615 LEU A O 1
ATOM 799 N N . GLN A 1 114 ? 18.808 1.657 -7.972 1.00 71.51 616 GLN A N 1
ATOM 800 C CA . GLN A 1 114 ? 19.786 2.628 -7.471 1.00 75.39 616 GLN A CA 1
ATOM 801 C C . GLN A 1 114 ? 20.598 3.309 -8.581 1.00 72.42 616 GLN A C 1
ATOM 802 O O . GLN A 1 114 ? 21.359 4.231 -8.309 1.00 83.78 616 GLN A O 1
ATOM 808 N N . HIS A 1 115 ? 20.422 2.885 -9.827 1.00 72.31 617 HIS A N 1
ATOM 809 C CA . HIS A 1 115 ? 21.062 3.574 -10.947 1.00 82.08 617 HIS A CA 1
ATOM 810 C C . HIS A 1 115 ? 20.384 4.905 -11.183 1.00 77.52 617 HIS A C 1
ATOM 811 O O . HIS A 1 115 ? 19.185 4.938 -11.434 1.00 82.54 617 HIS A O 1
ATOM 818 N N . PRO A 1 116 ? 21.146 6.008 -11.108 1.00 81.66 618 PRO A N 1
ATOM 819 C CA . PRO A 1 116 ? 20.557 7.326 -11.371 1.00 81.17 618 PRO A CA 1
ATOM 820 C C . PRO A 1 116 ? 19.903 7.412 -12.753 1.00 78.27 618 PRO A C 1
ATOM 821 O O . PRO A 1 116 ? 18.867 8.051 -12.906 1.00 82.24 618 PRO A O 1
ATOM 825 N N . GLU A 1 117 ? 20.501 6.751 -13.740 1.00 78.97 619 GLU A N 1
ATOM 826 C CA . GLU A 1 117 ? 19.968 6.735 -15.102 1.00 80.74 619 GLU A CA 1
ATOM 827 C C . GLU A 1 117 ? 18.512 6.257 -15.155 1.00 79.46 619 GLU A C 1
ATOM 828 O O . GLU A 1 117 ? 17.754 6.667 -16.036 1.00 76.80 619 GLU A O 1
ATOM 830 N N . LEU A 1 118 ? 18.129 5.397 -14.210 1.00 76.63 620 LEU A N 1
ATOM 831 C CA . LEU A 1 118 ? 16.799 4.781 -14.207 1.00 71.24 620 LEU A CA 1
ATOM 832 C C . LEU A 1 118 ? 15.802 5.380 -13.205 1.00 74.62 620 LEU A C 1
ATOM 833 O O . LEU A 1 118 ? 14.678 4.885 -13.103 1.00 75.14 620 LEU A O 1
ATOM 838 N N . SER A 1 119 ? 16.182 6.438 -12.485 1.00 73.74 621 SER A N 1
ATOM 839 C CA . SER A 1 119 ? 15.319 6.996 -11.428 1.00 70.94 621 SER A CA 1
ATOM 840 C C . SER A 1 119 ? 13.934 7.438 -11.919 1.00 67.82 621 SER A C 1
ATOM 841 O O . SER A 1 119 ? 13.012 7.589 -11.121 1.00 73.11 621 SER A O 1
ATOM 844 N N . ASN A 1 120 ? 13.795 7.660 -13.222 1.00 69.10 622 ASN A N 1
ATOM 845 C CA . ASN A 1 120 ? 12.498 7.949 -13.819 1.00 72.19 622 ASN A CA 1
ATOM 846 C C . ASN A 1 120 ? 12.269 7.068 -15.046 1.00 72.99 622 ASN A C 1
ATOM 847 O O . ASN A 1 120 ? 11.776 7.534 -16.076 1.00 82.28 622 ASN A O 1
ATOM 852 N N . SER A 1 121 ? 12.635 5.792 -14.936 1.00 69.26 623 SER A N 1
ATOM 853 C CA . SER A 1 121 ? 12.477 4.852 -16.049 1.00 73.15 623 SER A CA 1
ATOM 854 C C . SER A 1 121 ? 11.041 4.365 -16.152 1.00 67.77 623 SER A C 1
ATOM 855 O O . SER A 1 121 ? 10.516 3.775 -15.210 1.00 68.77 623 SER A O 1
ATOM 858 N N . GLN A 1 122 ? 10.414 4.592 -17.299 1.00 68.38 624 GLN A N 1
ATOM 859 C CA . GLN A 1 122 ? 9.046 4.132 -17.521 1.00 68.10 624 GLN A CA 1
ATOM 860 C C . GLN A 1 122 ? 8.985 2.605 -17.569 1.00 66.50 624 GLN A C 1
ATOM 861 O O . GLN A 1 122 ? 8.098 1.995 -16.970 1.00 69.08 624 GLN A O 1
ATOM 867 N N . LEU A 1 123 ? 9.930 1.993 -18.277 1.00 61.43 625 LEU A N 1
ATOM 868 C CA . LEU A 1 123 ? 10.006 0.535 -18.364 1.00 59.09 625 LEU A CA 1
ATOM 869 C C . LEU A 1 123 ? 10.040 -0.142 -16.986 1.00 62.84 625 LEU A C 1
ATOM 870 O O . LEU A 1 123 ? 9.307 -1.098 -16.732 1.00 67.28 625 LEU A O 1
ATOM 875 N N . LEU A 1 124 ? 10.893 0.361 -16.104 1.00 56.11 626 LEU A N 1
ATOM 876 C CA . LEU A 1 124 ? 11.071 -0.240 -14.784 1.00 58.71 626 LEU A CA 1
ATOM 877 C C . LEU A 1 124 ? 9.848 0.005 -13.908 1.00 63.66 626 LEU A C 1
ATOM 878 O O . LEU A 1 124 ? 9.368 -0.904 -13.220 1.00 61.68 626 LEU A O 1
ATOM 883 N N . ALA A 1 125 ? 9.336 1.232 -13.958 1.00 57.91 627 ALA A N 1
ATOM 884 C CA . ALA A 1 125 ? 8.080 1.575 -13.291 1.00 58.19 627 ALA A CA 1
ATOM 885 C C . ALA A 1 125 ? 6.941 0.660 -13.739 1.00 60.04 627 ALA A C 1
ATOM 886 O O . ALA A 1 125 ? 6.239 0.093 -12.903 1.00 62.22 627 ALA A O 1
ATOM 888 N N . ASP A 1 126 ? 6.771 0.508 -15.052 1.00 55.54 628 ASP A N 1
ATOM 889 C CA . ASP A 1 126 ? 5.718 -0.360 -15.589 1.00 59.57 628 ASP A CA 1
ATOM 890 C C . ASP A 1 126 ? 5.929 -1.789 -15.134 1.00 55.22 628 ASP A C 1
ATOM 891 O O . ASP A 1 126 ? 4.988 -2.472 -14.753 1.00 60.21 628 ASP A O 1
ATOM 896 N N . PHE A 1 127 ? 7.177 -2.230 -15.157 1.00 53.27 629 PHE A N 1
ATOM 897 C CA . PHE A 1 127 ? 7.515 -3.569 -14.715 1.00 53.19 629 PHE A CA 1
ATOM 898 C C . PHE A 1 127 ? 7.121 -3.764 -13.248 1.00 51.93 629 PHE A C 1
ATOM 899 O O . PHE A 1 127 ? 6.630 -4.820 -12.869 1.00 52.45 629 PHE A O 1
ATOM 907 N N . LEU A 1 128 ? 7.291 -2.730 -12.436 1.00 56.48 630 LEU A N 1
ATOM 908 C CA . LEU A 1 128 ? 7.021 -2.833 -10.996 1.00 58.55 630 LEU A CA 1
ATOM 909 C C . LEU A 1 128 ? 5.655 -2.309 -10.585 1.00 56.41 630 LEU A C 1
ATOM 910 O O . LEU A 1 128 ? 5.420 -2.076 -9.409 1.00 65.27 630 LEU A O 1
ATOM 915 N N . SER A 1 129 ? 4.757 -2.129 -11.547 1.00 60.25 631 SER A N 1
ATOM 916 C CA . SER A 1 129 ? 3.418 -1.607 -11.277 1.00 64.39 631 SER A CA 1
ATOM 917 C C . SER A 1 129 ? 2.372 -2.627 -11.682 1.00 70.02 631 SER A C 1
ATOM 918 O O . SER A 1 129 ? 2.546 -3.322 -12.679 1.00 74.95 631 SER A O 1
ATOM 921 N N . PRO A 1 130 ? 1.268 -2.711 -10.927 1.00 80.43 632 PRO A N 1
ATOM 922 C CA . PRO A 1 130 ? 0.261 -3.742 -11.213 1.00 83.83 632 PRO A CA 1
ATOM 923 C C . PRO A 1 130 ? -0.487 -3.540 -12.539 1.00 92.50 632 PRO A C 1
ATOM 924 O O . PRO A 1 130 ? -0.661 -2.404 -12.987 1.00 97.73 632 PRO A O 1
ATOM 928 N N . ASN A 1 131 ? -0.904 -4.652 -13.150 1.00 106.86 633 ASN A N 1
ATOM 929 C CA . ASN A 1 131 ? -1.725 -4.674 -14.380 1.00 117.11 633 ASN A CA 1
ATOM 930 C C . ASN A 1 131 ? -0.931 -4.399 -15.658 1.00 103.22 633 ASN A C 1
ATOM 931 O O . ASN A 1 131 ? -0.331 -3.339 -15.809 1.00 90.38 633 ASN A O 1
ATOM 936 N N . GLN A 1 136 ? 3.328 -6.294 -22.711 1.00 101.59 639 GLN A N 1
ATOM 937 C CA . GLN A 1 136 ? 4.376 -5.297 -22.493 1.00 110.30 639 GLN A CA 1
ATOM 938 C C . GLN A 1 136 ? 5.760 -5.954 -22.387 1.00 109.31 639 GLN A C 1
ATOM 939 O O . GLN A 1 136 ? 6.722 -5.487 -23.004 1.00 99.24 639 GLN A O 1
ATOM 941 N N . PHE A 1 137 ? 5.852 -7.031 -21.605 1.00 98.03 640 PHE A N 1
ATOM 942 C CA . PHE A 1 137 ? 7.108 -7.774 -21.433 1.00 98.71 640 PHE A CA 1
ATOM 943 C C . PHE A 1 137 ? 7.010 -9.212 -21.991 1.00 101.11 640 PHE A C 1
ATOM 944 O O . PHE A 1 137 ? 7.667 -10.127 -21.497 1.00 99.36 640 PHE A O 1
ATOM 952 N N . LEU A 1 138 ? 6.205 -9.392 -23.040 1.00 116.07 641 LEU A N 1
ATOM 953 C CA . LEU A 1 138 ? 6.081 -10.682 -23.727 1.00 114.37 641 LEU A CA 1
ATOM 954 C C . LEU A 1 138 ? 7.097 -10.759 -24.863 1.00 110.05 641 LEU A C 1
ATOM 955 O O . LEU A 1 138 ? 7.234 -11.791 -25.521 1.00 114.79 641 LEU A O 1
#

Secondary structure (DSSP, 8-state):
---GGGEEEEEEEEEEE---EEEEEEEEEE-S-----EEEEEEE-HHHHHHHHHHHHHHH---TT--PPPPP-SS---HHHHHHHHHHHHHHHHHHHT-GGGTT-HHHHHHTS-----

Organism: Homo sapiens (NCBI:txid9606)

CATH classification: 3.30.1520.10

GO terms:
  GO:0080025 phosphatidylinositol-3,5-bisphosphate binding (F, IDA)
  GO:0005764 lysosome (C, IDA)
  GO:0005770 late endosome (C, IDA)
  GO:0031902 late endosome membrane (C, EXP)
  GO:0005765 lysosomal membrane (C, EXP)
  GO:0097352 autophagosome maturation (P, IMP)

Sequence (118 aa):
PRNLAAWKISIPYVDFFEERIPVFCIDVERNDRRHEPEHWSVYRRYLEFYVLESKLTEFHGAFPDAQLPSKRIIGPKNYEFLKSKREEFQEYLQKLLQHPELSNSQLLADFLSPNQFL

Radius of gyration: 14.18 Å; Cα contacts (8 Å, |Δi|>4): 180; chains: 1; bounding box: 32×42×33 Å